Protein AF-A0A3A8EWW9-F1 (afdb_monomer)

Solvent-accessible surface area (backbone atoms only — not comparable to full-atom values): 6551 Å² total; per-residue (Å²): 136,92,58,74,50,99,48,79,52,74,48,77,48,51,26,32,25,76,87,81,62,50,75,48,75,44,77,44,77,51,68,70,40,51,66,85,45,72,68,54,49,53,52,50,51,49,52,49,60,73,66,47,59,91,66,46,42,74,49,52,68,60,56,44,50,52,53,51,49,43,70,76,71,49,92,82,72,88,74,83,70,70,87,48,87,78,54,44,93,66,79,80,77,76,75,77,79,80,81,75,130

Foldseek 3Di:
DWQQDQDKDKDWFWKAQPPPRDIDIQIDIADGRGDDDPVSVVVRVVVSQVPDDPRIGTDQQQRVVQVVCCVPPNPDDDDPDPPDPPSPSDDPDDDPPPPDD

pLDDT: mean 73.25, std 16.02, range [41.09, 92.12]

Nearest PDB structures (foldseek):
  5xxb-assembly1_R  TM=2.648E-01  e=1.079E+00  Toxoplasma gondii
  5wvp-assembly1_A  TM=3.912E-01  e=4.495E+00  Paenibacillus barengoltzii

Radius of gyration: 16.66 Å; Cα contacts (8 Å, |Δi|>4): 106; chains: 1; bounding box: 38×34×45 Å

Structure (mmCIF, N/CA/C/O backbone):
data_AF-A0A3A8EWW9-F1
#
_entry.id   AF-A0A3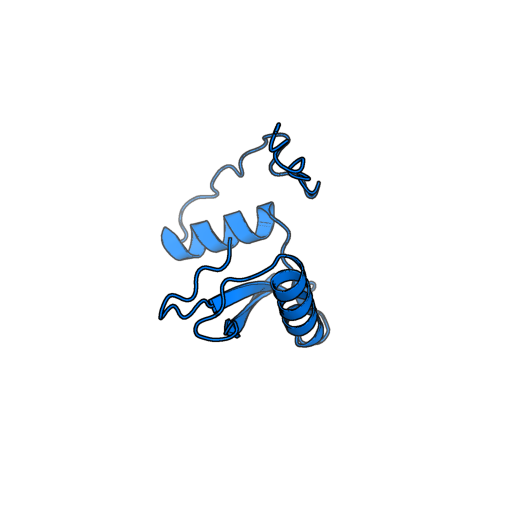A8EWW9-F1
#
loop_
_atom_site.group_PDB
_atom_site.id
_atom_site.type_symbol
_atom_site.label_atom_id
_atom_site.label_alt_id
_atom_site.label_comp_id
_atom_site.label_asym_id
_atom_site.label_entity_id
_atom_site.label_seq_id
_atom_site.pdbx_PDB_ins_code
_atom_site.Cartn_x
_atom_site.Cartn_y
_atom_site.Cartn_z
_atom_site.occupancy
_atom_site.B_iso_or_equiv
_atom_site.auth_seq_id
_atom_site.auth_comp_id
_atom_site.auth_asym_id
_atom_site.auth_atom_id
_atom_site.pdbx_PDB_model_num
ATOM 1 N N . MET A 1 1 ? 15.122 12.024 -17.246 1.00 49.69 1 MET A N 1
ATOM 2 C CA . MET A 1 1 ? 16.325 11.310 -16.755 1.00 49.69 1 MET A CA 1
ATOM 3 C C . MET A 1 1 ? 16.077 9.799 -16.849 1.00 49.69 1 MET A C 1
ATOM 5 O O . MET A 1 1 ? 15.077 9.350 -16.310 1.00 49.69 1 MET A O 1
ATOM 9 N N . LYS A 1 2 ? 16.892 9.021 -17.587 1.00 52.31 2 LYS A N 1
ATOM 10 C CA . LYS A 1 2 ? 16.802 7.541 -17.635 1.00 52.31 2 LYS A CA 1
ATOM 11 C C . LYS A 1 2 ? 17.859 6.966 -16.694 1.00 52.31 2 LYS A C 1
ATOM 13 O O . LYS A 1 2 ? 19.023 6.885 -17.069 1.00 52.31 2 LYS A O 1
ATOM 18 N N . MET A 1 3 ? 17.464 6.634 -15.469 1.00 55.41 3 MET A N 1
ATOM 19 C CA . MET A 1 3 ? 18.342 5.983 -14.499 1.00 55.41 3 MET A CA 1
ATOM 20 C C . MET A 1 3 ? 17.980 4.497 -14.445 1.00 55.41 3 MET A C 1
ATOM 22 O O . MET A 1 3 ? 16.955 4.131 -13.881 1.00 55.41 3 MET A O 1
ATOM 26 N N . ASN A 1 4 ? 18.806 3.654 -15.064 1.00 58.88 4 ASN A N 1
ATOM 27 C CA . ASN A 1 4 ? 18.692 2.198 -14.975 1.00 58.88 4 ASN A CA 1
ATOM 28 C C . ASN A 1 4 ? 19.683 1.723 -13.907 1.00 58.88 4 ASN A C 1
ATOM 30 O O . ASN A 1 4 ? 20.814 1.354 -14.216 1.00 58.88 4 ASN A O 1
ATOM 34 N N . ALA A 1 5 ? 19.287 1.833 -12.641 1.00 61.00 5 ALA A N 1
ATOM 35 C CA . ALA A 1 5 ? 20.036 1.293 -11.510 1.00 61.00 5 ALA A CA 1
ATOM 36 C C . ALA A 1 5 ? 19.450 -0.079 -11.127 1.00 61.00 5 ALA A C 1
ATOM 38 O O . ALA A 1 5 ? 18.258 -0.290 -11.356 1.00 61.00 5 ALA A O 1
ATOM 39 N N . PRO A 1 6 ? 20.233 -1.011 -10.553 1.00 68.44 6 PRO A N 1
ATOM 40 C CA . PRO A 1 6 ? 19.730 -2.295 -10.065 1.00 68.44 6 PRO A CA 1
ATOM 41 C C . PRO A 1 6 ? 18.922 -2.081 -8.778 1.00 68.44 6 PRO A C 1
ATOM 43 O O . PRO A 1 6 ? 19.369 -2.394 -7.679 1.00 68.44 6 PRO A O 1
ATOM 46 N N . ILE A 1 7 ? 17.752 -1.466 -8.927 1.00 69.75 7 ILE A N 1
ATOM 47 C CA . ILE A 1 7 ? 16.822 -1.152 -7.850 1.00 69.75 7 ILE A CA 1
ATOM 48 C C . ILE A 1 7 ? 15.537 -1.950 -8.052 1.00 69.75 7 ILE A C 1
ATOM 50 O O . ILE A 1 7 ? 15.040 -2.097 -9.173 1.00 69.75 7 ILE A O 1
ATOM 54 N N . GLU A 1 8 ? 15.016 -2.452 -6.942 1.00 77.62 8 GLU A N 1
ATOM 55 C CA . GLU A 1 8 ? 13.673 -2.996 -6.819 1.00 77.62 8 GLU A CA 1
ATOM 56 C C . GLU A 1 8 ? 12.887 -2.049 -5.912 1.00 77.62 8 GLU A C 1
ATOM 58 O O . GLU A 1 8 ? 13.400 -1.581 -4.894 1.00 77.62 8 GLU A O 1
ATOM 63 N N . ILE A 1 9 ? 11.671 -1.702 -6.324 1.00 80.81 9 ILE A N 1
ATOM 64 C CA . ILE A 1 9 ? 10.799 -0.792 -5.583 1.00 80.81 9 ILE A CA 1
ATOM 65 C C . ILE A 1 9 ? 9.484 -1.523 -5.345 1.00 80.81 9 ILE A C 1
ATOM 67 O O . ILE A 1 9 ? 8.933 -2.132 -6.260 1.00 80.81 9 ILE A O 1
ATOM 71 N N . GLU A 1 10 ? 8.964 -1.427 -4.128 1.00 86.56 10 GLU A N 1
ATOM 72 C CA . GLU A 1 10 ? 7.639 -1.923 -3.768 1.00 86.56 10 GLU A CA 1
ATOM 73 C C . GLU A 1 10 ? 6.691 -0.749 -3.516 1.00 86.56 10 GLU A C 1
ATOM 75 O O . GLU A 1 10 ? 7.051 0.231 -2.862 1.00 86.56 10 GLU A O 1
ATOM 80 N N . MET A 1 11 ? 5.453 -0.870 -3.989 1.00 85.12 11 MET A N 1
ATOM 81 C CA . MET A 1 11 ? 4.347 0.006 -3.620 1.00 85.12 11 MET A CA 1
ATOM 82 C C . MET A 1 11 ? 3.435 -0.727 -2.640 1.00 85.12 11 MET A C 1
ATOM 84 O O . MET A 1 11 ? 2.915 -1.796 -2.954 1.00 85.12 11 MET A O 1
ATOM 88 N N . LYS A 1 12 ? 3.220 -0.136 -1.462 1.00 89.06 12 LYS A N 1
ATOM 89 C CA . LYS A 1 12 ? 2.286 -0.640 -0.448 1.00 89.06 12 LYS A CA 1
ATOM 90 C C . LYS A 1 12 ? 1.062 0.262 -0.404 1.00 89.06 12 LYS A C 1
ATOM 92 O O . LYS A 1 12 ? 1.174 1.425 -0.025 1.00 89.06 12 LYS A O 1
ATOM 97 N N . VAL A 1 13 ? -0.086 -0.275 -0.798 1.00 88.69 13 VAL A N 1
ATOM 98 C CA . VAL A 1 13 ? -1.379 0.413 -0.762 1.00 88.69 13 VAL A CA 1
ATOM 99 C C . VAL A 1 13 ? -2.127 -0.039 0.481 1.00 88.69 13 VAL A C 1
ATOM 101 O O . VAL A 1 13 ? -2.381 -1.228 0.662 1.00 88.69 13 VAL A O 1
ATOM 104 N N . TYR A 1 14 ? -2.441 0.915 1.350 1.00 89.38 14 TYR A N 1
ATOM 105 C CA . TYR A 1 14 ? -3.163 0.677 2.593 1.00 89.38 14 TYR A CA 1
ATOM 106 C C . TYR A 1 14 ? -4.657 0.885 2.359 1.00 89.38 14 TYR A C 1
ATOM 108 O O . TYR A 1 14 ? -5.065 1.869 1.739 1.00 89.38 14 TYR A O 1
ATOM 116 N N . ALA A 1 15 ? -5.460 -0.048 2.850 1.00 90.88 15 ALA A N 1
ATOM 117 C CA . ALA A 1 15 ? -6.903 -0.057 2.692 1.00 90.88 15 ALA A CA 1
ATOM 118 C C . ALA A 1 15 ? -7.596 -0.355 4.021 1.00 90.88 15 ALA A C 1
ATOM 120 O O . ALA A 1 15 ? -7.025 -1.001 4.902 1.00 90.88 15 ALA A O 1
ATOM 121 N N . VAL A 1 16 ? -8.829 0.117 4.148 1.00 91.25 16 VAL A N 1
ATOM 122 C CA . VAL A 1 16 ? -9.695 -0.084 5.308 1.00 91.25 16 VAL A CA 1
ATOM 123 C C . VAL A 1 16 ? -11.045 -0.616 4.838 1.00 91.25 16 VAL A C 1
ATOM 125 O O . VAL A 1 16 ? -11.576 -0.160 3.824 1.00 91.25 16 VAL A O 1
ATO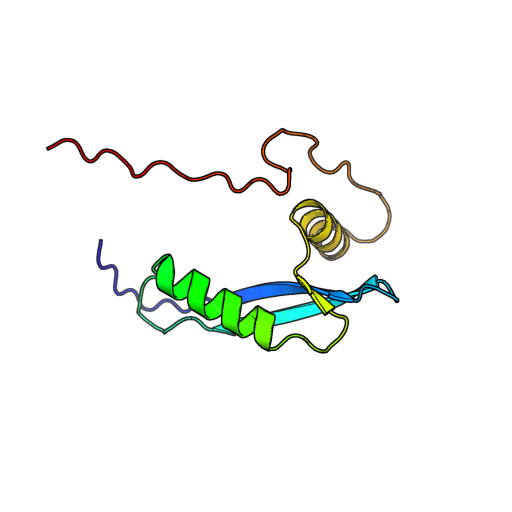M 128 N N . GLU A 1 17 ? -11.572 -1.607 5.547 1.00 91.94 17 GLU A N 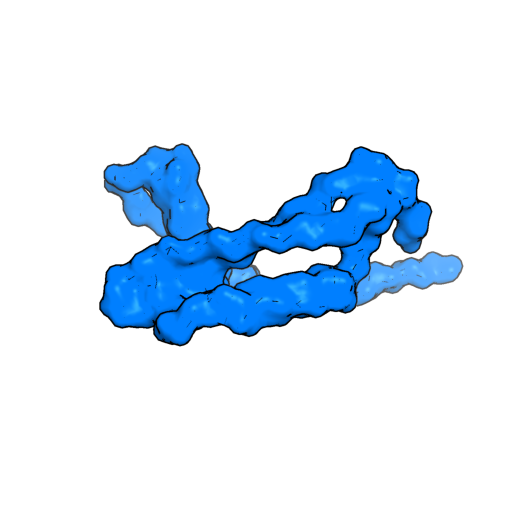1
ATOM 129 C CA . GLU A 1 17 ? -12.937 -2.088 5.357 1.00 91.94 17 GLU A CA 1
ATOM 130 C C . GLU A 1 17 ? -13.923 -1.130 6.031 1.00 91.94 17 GLU A C 1
ATOM 132 O O . GLU A 1 17 ? -13.732 -0.748 7.189 1.00 91.94 17 GLU A O 1
ATOM 137 N N . GLU A 1 18 ? -14.968 -0.728 5.311 1.00 84.12 18 GLU A N 1
ATOM 138 C CA . GLU A 1 18 ? -15.882 0.323 5.771 1.00 84.12 18 GLU A CA 1
ATOM 139 C C . GLU A 1 18 ? -16.719 -0.071 6.998 1.00 84.12 18 GLU A C 1
ATOM 141 O O . GLU A 1 18 ? -17.066 0.799 7.797 1.00 84.12 18 GLU A O 1
ATOM 146 N N . GLU A 1 19 ? -17.031 -1.358 7.177 1.00 81.88 19 GLU A N 1
ATOM 147 C CA . GLU A 1 19 ? -17.960 -1.814 8.219 1.00 81.88 19 GLU A CA 1
ATOM 148 C C . GLU A 1 19 ? -17.266 -2.150 9.549 1.00 81.88 19 GLU A C 1
ATOM 150 O O . GLU A 1 19 ? -17.716 -1.724 10.614 1.00 81.88 19 GLU A O 1
ATOM 155 N N . SER A 1 20 ? -16.163 -2.898 9.514 1.00 84.19 20 SER A N 1
ATOM 156 C CA . SER A 1 20 ? -15.427 -3.344 10.704 1.00 84.19 20 SER A CA 1
ATOM 157 C C . SER A 1 20 ? -14.224 -2.467 11.047 1.00 84.19 20 SER A C 1
ATOM 159 O O . SER A 1 20 ? -13.680 -2.576 12.149 1.00 84.19 20 SER A O 1
ATOM 161 N N . GLY A 1 21 ? -13.774 -1.618 10.117 1.00 80.94 21 GLY A N 1
ATOM 162 C CA . GLY A 1 21 ? -12.523 -0.874 10.252 1.00 80.94 21 GLY A CA 1
ATOM 163 C C . GLY A 1 21 ? -11.272 -1.752 10.130 1.00 80.94 21 GLY A C 1
ATOM 164 O O . GLY A 1 21 ? -10.177 -1.316 10.499 1.00 80.94 21 GLY A O 1
ATOM 165 N N . GLN A 1 22 ? -11.406 -2.991 9.640 1.00 85.31 22 GLN A N 1
ATOM 166 C CA . GLN A 1 22 ? -10.276 -3.886 9.419 1.00 85.31 22 GLN A CA 1
ATOM 167 C C . GLN A 1 22 ? -9.319 -3.305 8.372 1.00 85.31 22 GLN A C 1
ATOM 169 O O . GLN A 1 22 ? -9.725 -2.861 7.302 1.00 85.31 22 GLN A O 1
ATOM 174 N N . GLN A 1 23 ? -8.020 -3.332 8.673 1.00 87.50 23 GLN A N 1
ATOM 175 C CA . GLN A 1 23 ? -6.984 -2.813 7.783 1.00 87.50 23 GLN A CA 1
ATOM 176 C C . GLN A 1 23 ? -6.415 -3.919 6.887 1.00 87.50 23 GLN A C 1
ATOM 178 O O . GLN A 1 23 ? -6.197 -5.047 7.333 1.00 87.50 23 GLN A O 1
ATOM 183 N N . ALA A 1 24 ? -6.109 -3.572 5.639 1.00 85.81 24 ALA A N 1
ATOM 184 C CA . ALA A 1 24 ? -5.426 -4.422 4.673 1.00 85.81 24 ALA A CA 1
ATOM 185 C C . ALA A 1 24 ? -4.271 -3.664 4.005 1.00 85.81 24 ALA A C 1
ATOM 187 O O . ALA A 1 24 ? -4.303 -2.441 3.865 1.00 85.81 24 ALA A O 1
ATOM 188 N N . VAL A 1 25 ? -3.237 -4.395 3.582 1.00 88.00 25 VAL A N 1
ATOM 1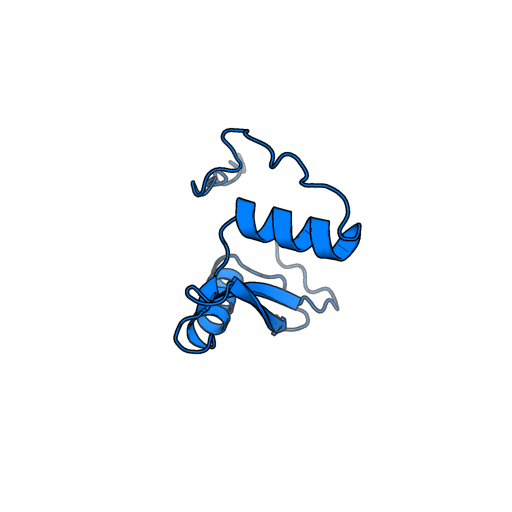89 C CA . VAL A 1 25 ? -2.097 -3.830 2.848 1.00 88.00 25 VAL A CA 1
ATOM 190 C C . VAL A 1 25 ? -1.846 -4.659 1.598 1.00 88.00 25 VAL A C 1
ATOM 192 O O . VAL A 1 25 ? -1.524 -5.843 1.687 1.00 88.00 25 VAL A O 1
ATOM 195 N N . VAL A 1 26 ? -1.950 -4.025 0.434 1.00 86.12 26 VAL A N 1
ATOM 196 C CA . VAL A 1 26 ? -1.628 -4.625 -0.862 1.00 86.12 26 VAL A CA 1
ATOM 197 C C . VAL A 1 26 ? -0.213 -4.206 -1.246 1.00 86.12 26 VAL A C 1
ATOM 199 O O . VAL A 1 26 ? 0.060 -3.020 -1.409 1.00 86.12 26 VAL A O 1
ATOM 202 N N . THR A 1 27 ? 0.700 -5.170 -1.377 1.00 89.06 27 THR A N 1
ATOM 203 C CA . THR A 1 27 ? 2.087 -4.913 -1.804 1.00 89.06 27 THR A CA 1
ATOM 204 C C . THR A 1 27 ? 2.253 -5.311 -3.263 1.00 89.06 27 THR A C 1
ATOM 206 O O . THR A 1 27 ? 2.031 -6.469 -3.599 1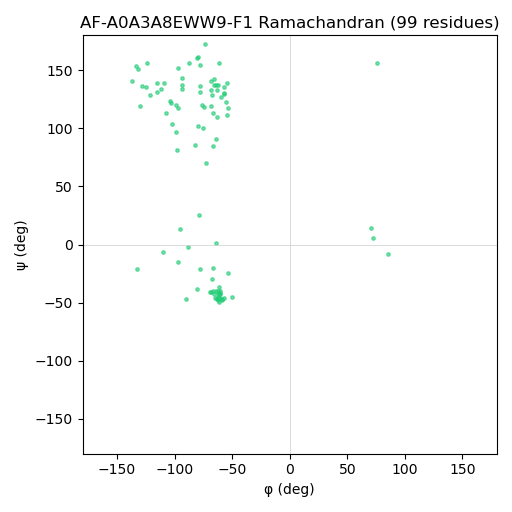.00 89.06 27 THR A O 1
ATOM 209 N N . MET A 1 28 ? 2.659 -4.372 -4.115 1.00 85.06 28 MET A N 1
ATOM 210 C CA . MET A 1 28 ? 2.933 -4.597 -5.535 1.00 85.06 28 MET A CA 1
ATOM 211 C C . MET A 1 28 ? 4.382 -4.227 -5.859 1.00 85.06 28 MET A C 1
ATOM 213 O O . MET A 1 28 ? 4.817 -3.110 -5.574 1.00 85.06 28 MET A O 1
ATOM 217 N N . SER A 1 29 ? 5.117 -5.132 -6.500 1.00 82.25 29 SER A N 1
ATOM 218 C CA . SER A 1 29 ? 6.470 -4.852 -6.990 1.00 82.25 29 SER A CA 1
ATOM 219 C C . SER A 1 29 ? 6.426 -4.043 -8.287 1.00 82.25 29 SER A C 1
ATOM 221 O O . SER A 1 29 ? 5.639 -4.326 -9.195 1.00 82.25 29 SER A O 1
ATOM 223 N N . LEU A 1 30 ? 7.286 -3.033 -8.387 1.00 79.88 30 LEU A N 1
ATOM 224 C CA . LEU A 1 30 ? 7.504 -2.278 -9.615 1.00 79.88 30 LEU A CA 1
ATOM 225 C C . LEU A 1 30 ? 8.447 -3.026 -10.572 1.00 79.88 30 LEU A C 1
ATOM 227 O O . LEU A 1 30 ? 9.206 -3.895 -10.139 1.00 79.88 30 LEU A O 1
ATOM 231 N N . PRO A 1 31 ? 8.446 -2.679 -11.874 1.00 74.62 31 PRO A N 1
ATOM 232 C CA . PRO A 1 31 ? 9.383 -3.249 -12.836 1.00 74.62 31 PRO A CA 1
ATOM 233 C C . PRO A 1 31 ? 10.848 -3.060 -12.408 1.00 74.62 31 PRO A C 1
ATOM 235 O O . PRO A 1 31 ? 11.317 -1.938 -12.220 1.00 74.62 31 PRO A O 1
ATOM 238 N N . VAL A 1 32 ? 11.576 -4.172 -12.284 1.00 75.75 32 VAL A N 1
ATOM 239 C CA . VAL A 1 32 ? 12.978 -4.196 -11.840 1.00 75.75 32 VAL A CA 1
ATOM 240 C C . VAL A 1 32 ? 13.879 -3.465 -12.834 1.00 75.75 32 VAL A C 1
ATOM 242 O O . VAL A 1 32 ? 13.759 -3.633 -14.049 1.00 75.75 32 VAL A O 1
ATOM 245 N N . GLY A 1 33 ? 14.814 -2.666 -12.316 1.00 71.38 33 GLY A N 1
ATOM 246 C CA . GLY A 1 33 ? 15.810 -1.973 -13.137 1.00 71.38 33 GLY A CA 1
ATOM 247 C C . GLY A 1 33 ? 15.258 -0.802 -13.955 1.00 71.38 33 GLY A C 1
ATOM 248 O O . GLY A 1 33 ? 15.997 -0.213 -14.747 1.00 71.38 33 GLY A O 1
ATOM 249 N N . GLN A 1 34 ? 13.980 -0.455 -13.769 1.00 70.06 34 GLN A N 1
ATOM 250 C CA . GLN A 1 34 ? 13.345 0.705 -14.380 1.00 70.06 34 GLN A CA 1
ATOM 251 C C . GLN A 1 34 ? 12.941 1.703 -13.303 1.00 70.06 34 GLN A C 1
ATOM 253 O O . GLN A 1 34 ? 12.300 1.361 -12.311 1.00 70.06 34 GLN A O 1
ATOM 258 N N . TYR A 1 35 ? 13.294 2.968 -13.518 1.00 75.25 35 TYR A N 1
ATOM 259 C CA . TYR A 1 35 ? 12.814 4.032 -12.653 1.00 75.25 35 TYR A CA 1
ATOM 260 C C . TYR A 1 35 ? 11.297 4.230 -12.846 1.00 75.25 35 TYR A C 1
ATOM 262 O O . TYR A 1 35 ? 10.848 4.320 -13.994 1.00 75.25 35 TYR A O 1
ATOM 270 N N . PRO A 1 36 ? 10.501 4.328 -11.766 1.00 78.06 36 PRO A N 1
ATOM 271 C CA . PRO A 1 36 ? 9.068 4.555 -11.862 1.00 78.06 36 PRO A CA 1
ATOM 272 C C . PRO A 1 36 ? 8.750 5.856 -12.587 1.00 78.06 36 PRO A C 1
ATOM 274 O O . PRO A 1 36 ? 9.187 6.935 -12.192 1.00 78.06 36 PRO A O 1
ATOM 277 N N . THR A 1 37 ? 7.916 5.771 -13.617 1.00 84.12 37 THR A N 1
ATOM 278 C CA . THR A 1 37 ? 7.224 6.947 -14.150 1.00 84.12 37 THR A CA 1
ATOM 279 C C . THR A 1 37 ? 5.918 7.161 -13.395 1.00 84.12 37 THR A C 1
ATOM 281 O O . THR A 1 37 ? 5.326 6.205 -12.893 1.00 84.12 37 THR A O 1
ATOM 284 N N . ARG A 1 38 ? 5.410 8.400 -13.387 1.00 83.19 38 ARG A N 1
ATOM 285 C CA . ARG A 1 38 ? 4.079 8.717 -12.843 1.00 83.19 38 ARG A CA 1
ATOM 286 C C . ARG A 1 38 ? 2.994 7.790 -13.403 1.00 83.19 38 ARG A C 1
ATOM 288 O O . ARG A 1 38 ? 2.240 7.209 -12.638 1.00 83.19 38 ARG A O 1
ATOM 295 N N . SER A 1 39 ? 2.998 7.561 -14.715 1.00 85.06 39 SER A N 1
ATOM 296 C CA . SER A 1 39 ? 2.063 6.642 -15.374 1.00 85.06 39 SER A CA 1
ATOM 297 C C . SER A 1 39 ? 2.188 5.189 -14.900 1.00 85.06 39 SER A C 1
ATOM 299 O O . SER A 1 39 ? 1.184 4.495 -14.765 1.00 85.06 39 SER A O 1
ATOM 301 N N . THR A 1 40 ? 3.407 4.718 -14.621 1.00 83.19 40 THR A N 1
ATOM 302 C CA . THR A 1 40 ? 3.636 3.366 -14.087 1.00 83.19 40 THR A CA 1
ATOM 303 C C . THR A 1 40 ? 3.110 3.258 -12.657 1.00 83.19 40 THR A C 1
ATOM 305 O O . THR A 1 40 ? 2.478 2.262 -12.317 1.00 83.19 40 THR A O 1
ATOM 308 N N . LEU A 1 41 ? 3.315 4.296 -11.839 1.00 85.56 41 LEU A N 1
ATOM 309 C CA . LEU A 1 41 ? 2.782 4.366 -10.477 1.00 85.56 41 LEU A CA 1
ATOM 310 C C . LEU A 1 41 ? 1.250 4.380 -10.473 1.00 85.56 41 LEU A C 1
ATOM 312 O O . LEU A 1 41 ? 0.652 3.592 -9.753 1.00 85.56 41 LEU A O 1
ATOM 316 N N . GLU A 1 42 ? 0.619 5.208 -11.307 1.00 88.12 42 GLU A N 1
ATOM 317 C CA . GLU A 1 42 ? -0.845 5.283 -11.439 1.00 88.12 42 GLU A CA 1
ATOM 318 C C . GLU A 1 42 ? -1.444 3.946 -11.901 1.00 88.12 42 GLU A C 1
ATOM 320 O O . GLU A 1 42 ? -2.450 3.490 -11.356 1.00 88.12 42 GLU A O 1
ATOM 325 N N . LEU A 1 43 ? -0.799 3.269 -12.859 1.00 87.50 43 LEU A N 1
ATOM 326 C CA . LEU A 1 43 ? -1.224 1.949 -13.325 1.00 87.50 43 LEU A CA 1
ATOM 327 C C . LEU A 1 43 ? -1.140 0.892 -12.216 1.00 87.50 43 LEU A C 1
ATOM 329 O O . LEU A 1 43 ? -2.058 0.088 -12.061 1.00 87.50 43 LEU A O 1
ATOM 333 N N . ILE A 1 44 ? -0.033 0.860 -11.472 1.00 87.00 44 ILE A N 1
ATOM 334 C CA . ILE A 1 44 ? 0.172 -0.108 -10.387 1.00 87.00 44 ILE A CA 1
ATOM 335 C C . ILE A 1 44 ? -0.774 0.181 -9.224 1.00 87.00 44 ILE A C 1
ATOM 337 O O . ILE A 1 44 ? -1.368 -0.750 -8.687 1.00 87.00 44 ILE A O 1
ATOM 341 N N . PHE A 1 45 ? -0.975 1.454 -8.888 1.00 89.19 45 PHE A N 1
ATOM 342 C CA . PHE A 1 45 ? -1.937 1.874 -7.878 1.00 89.19 45 PHE A CA 1
ATOM 343 C C . PHE A 1 45 ? -3.352 1.419 -8.238 1.00 89.19 45 PHE A C 1
ATOM 345 O O . PHE A 1 45 ? -4.016 0.793 -7.418 1.00 89.19 45 PHE A O 1
ATOM 352 N N . LYS A 1 46 ? -3.784 1.642 -9.485 1.00 90.31 46 LYS A N 1
ATOM 353 C CA . LYS A 1 46 ? -5.097 1.185 -9.949 1.00 90.31 46 LYS A CA 1
ATOM 354 C C . LYS A 1 46 ? -5.236 -0.337 -9.865 1.00 90.31 46 LYS A C 1
ATOM 356 O O . LYS A 1 46 ? -6.241 -0.821 -9.372 1.00 90.31 46 LYS A O 1
ATOM 361 N N . LYS A 1 47 ? -4.206 -1.096 -10.258 1.00 89.31 47 LYS A N 1
ATOM 362 C CA . LYS A 1 47 ? -4.204 -2.562 -10.099 1.00 89.31 47 LYS A CA 1
ATOM 363 C C . LYS A 1 47 ? -4.315 -2.996 -8.639 1.00 89.31 47 LYS A C 1
ATOM 365 O O . LYS A 1 47 ? -4.995 -3.973 -8.358 1.00 89.31 47 LYS A O 1
ATOM 370 N N . ALA A 1 48 ? -3.639 -2.299 -7.729 1.00 88.25 48 ALA A N 1
ATOM 371 C CA . ALA A 1 48 ? -3.733 -2.581 -6.303 1.00 88.25 48 ALA A CA 1
ATOM 372 C C . ALA A 1 48 ? -5.134 -2.267 -5.760 1.00 88.25 48 ALA A C 1
ATOM 374 O O . ALA A 1 48 ? -5.651 -3.044 -4.967 1.00 88.25 48 ALA A O 1
ATOM 375 N N . GLN A 1 49 ? -5.749 -1.172 -6.217 1.00 88.88 49 GLN A N 1
ATOM 376 C CA . GLN A 1 49 ? -7.119 -0.796 -5.874 1.00 88.88 49 GLN A CA 1
ATOM 377 C C . GLN A 1 49 ? -8.141 -1.811 -6.406 1.00 88.88 49 GLN A C 1
ATOM 379 O O . GLN A 1 49 ? -9.002 -2.244 -5.652 1.00 88.88 49 GLN A O 1
ATOM 384 N N . ASP A 1 50 ? -8.012 -2.234 -7.665 1.00 90.19 50 ASP A N 1
ATOM 385 C CA . ASP A 1 50 ? -8.891 -3.228 -8.298 1.00 90.19 50 ASP A CA 1
ATOM 386 C C . ASP A 1 50 ? -8.738 -4.634 -7.676 1.00 90.19 50 ASP A C 1
ATOM 388 O O . ASP A 1 50 ? -9.613 -5.481 -7.828 1.00 90.19 50 ASP A O 1
ATOM 392 N N . ALA A 1 51 ? -7.619 -4.902 -6.994 1.00 89.06 51 ALA A N 1
ATOM 393 C CA . ALA A 1 51 ? -7.356 -6.160 -6.294 1.00 89.06 51 ALA A CA 1
ATOM 394 C C . ALA A 1 51 ? -7.863 -6.172 -4.841 1.00 89.06 51 ALA A C 1
ATOM 396 O O . ALA A 1 51 ? -7.699 -7.184 -4.152 1.00 89.06 51 ALA A O 1
ATOM 397 N N . LEU A 1 52 ? -8.432 -5.065 -4.351 1.00 88.56 52 LEU A N 1
ATOM 398 C CA . LEU A 1 52 ? -9.017 -5.018 -3.016 1.00 88.56 52 LEU A CA 1
ATOM 399 C C . LEU A 1 52 ? -10.285 -5.886 -2.958 1.00 88.56 52 LEU A C 1
ATOM 401 O O . LEU A 1 52 ? -11.064 -5.884 -3.911 1.00 88.56 52 LEU A O 1
ATOM 405 N N . PRO A 1 53 ? -10.513 -6.623 -1.855 1.00 86.94 53 PRO A N 1
ATOM 406 C CA . PRO A 1 53 ? -11.774 -7.325 -1.653 1.00 86.94 53 PRO A CA 1
ATOM 407 C C . PRO A 1 53 ? -12.956 -6.350 -1.587 1.00 86.94 53 PRO A C 1
ATOM 409 O O . PRO A 1 53 ? -12.794 -5.190 -1.202 1.00 86.94 53 PRO A O 1
ATOM 412 N N . ASP A 1 54 ? -14.155 -6.842 -1.898 1.00 88.19 54 ASP A N 1
ATOM 413 C CA . ASP A 1 54 ? -15.382 -6.057 -1.756 1.00 88.19 54 ASP A CA 1
ATOM 414 C C . ASP A 1 54 ? -15.522 -5.515 -0.321 1.00 88.19 54 ASP A C 1
ATOM 416 O O . ASP A 1 54 ? -15.221 -6.207 0.652 1.00 88.19 54 ASP A O 1
ATOM 420 N N . GLY A 1 55 ? -15.959 -4.259 -0.195 1.00 87.44 55 GLY A N 1
ATOM 421 C CA . GLY A 1 55 ? -16.089 -3.565 1.094 1.00 87.44 55 GLY A CA 1
ATOM 422 C C . GLY A 1 55 ? -14.808 -2.890 1.598 1.00 87.44 55 GLY A C 1
ATOM 423 O O . GLY A 1 55 ? -14.869 -2.111 2.550 1.00 87.44 55 GLY A O 1
ATOM 424 N N . PHE A 1 56 ? -13.660 -3.118 0.949 1.00 90.56 56 PHE A N 1
ATOM 425 C CA . PHE A 1 56 ? -12.424 -2.390 1.231 1.00 90.56 56 PHE A CA 1
ATOM 426 C C . PHE A 1 56 ? -12.270 -1.182 0.315 1.00 90.56 56 PHE A C 1
ATOM 428 O O . PHE A 1 56 ? -12.439 -1.262 -0.902 1.00 90.56 56 PHE A O 1
ATOM 435 N N . ARG A 1 57 ? -11.835 -0.067 0.898 1.00 92.12 57 ARG A N 1
ATOM 436 C CA . ARG A 1 57 ? -11.403 1.115 0.153 1.00 92.12 57 ARG A CA 1
ATOM 437 C C . ARG A 1 57 ? -9.992 1.520 0.535 1.00 92.12 57 ARG A C 1
ATOM 439 O O . ARG A 1 57 ? -9.523 1.240 1.636 1.00 92.12 57 ARG A O 1
ATOM 446 N N . VAL A 1 58 ? -9.317 2.222 -0.368 1.00 91.75 58 VAL A N 1
ATOM 447 C CA . VAL A 1 58 ? -8.009 2.818 -0.075 1.00 91.75 58 VAL A CA 1
ATOM 448 C C . VAL A 1 58 ? -8.167 3.845 1.052 1.00 91.75 58 VAL A C 1
ATOM 450 O O . VAL A 1 58 ? -9.138 4.608 1.076 1.00 91.75 58 VAL A O 1
ATOM 453 N N . MET A 1 59 ? -7.225 3.835 1.995 1.00 89.31 59 MET A N 1
ATOM 454 C CA . MET A 1 59 ? -7.174 4.816 3.076 1.00 89.31 59 MET A CA 1
ATOM 455 C C . MET A 1 59 ? -6.896 6.213 2.521 1.00 89.31 59 MET A C 1
ATOM 457 O O . MET A 1 59 ? -6.082 6.380 1.608 1.00 89.31 59 MET A O 1
ATOM 461 N N . ASP A 1 60 ? -7.525 7.224 3.108 1.00 86.12 60 ASP A N 1
ATOM 462 C CA . ASP A 1 60 ? -7.114 8.604 2.877 1.00 86.12 60 AS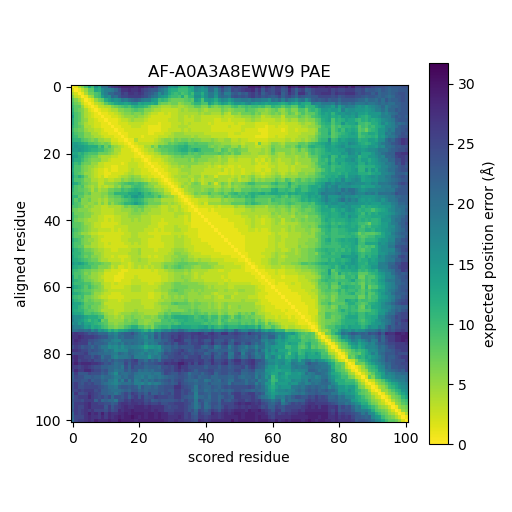P A CA 1
ATOM 463 C C . ASP A 1 60 ? -5.795 8.929 3.615 1.00 86.12 60 ASP A C 1
ATOM 465 O O . ASP A 1 60 ? -5.242 8.113 4.362 1.00 86.12 60 ASP A O 1
ATOM 469 N N . LYS A 1 61 ? -5.226 10.120 3.373 1.00 82.56 61 LYS A N 1
ATOM 470 C CA . LYS A 1 61 ? -3.938 10.495 3.987 1.00 82.56 61 LYS A CA 1
ATOM 471 C C . LYS A 1 61 ? -4.011 10.511 5.528 1.00 82.56 61 LYS A C 1
ATOM 473 O O . LYS A 1 61 ? -3.092 9.962 6.143 1.00 82.56 61 LYS A O 1
ATOM 478 N N . PRO A 1 62 ? -5.041 11.108 6.171 1.00 79.44 62 PRO A N 1
ATOM 479 C CA . PRO A 1 62 ? -5.201 11.038 7.626 1.00 79.44 62 PRO A CA 1
ATOM 480 C C . PRO A 1 62 ? -5.287 9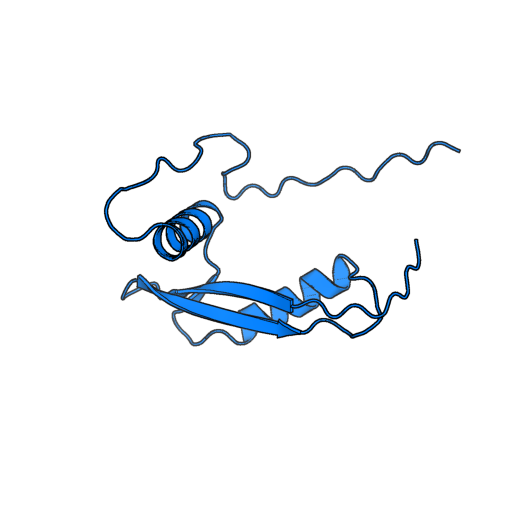.611 8.180 1.00 79.44 62 PRO A C 1
ATOM 482 O O . PRO A 1 62 ? -4.618 9.298 9.167 1.00 79.44 62 PRO A O 1
ATOM 485 N N . GLU A 1 63 ? -6.079 8.740 7.556 1.00 83.38 63 GLU A N 1
ATOM 486 C CA . GLU A 1 63 ? -6.257 7.343 7.961 1.00 83.38 63 GLU A CA 1
ATOM 487 C C . GLU A 1 63 ? -4.957 6.564 7.865 1.00 83.38 63 GLU A C 1
ATOM 489 O O . GLU A 1 63 ? -4.562 5.901 8.827 1.00 83.38 63 GLU A O 1
ATOM 494 N N . PHE A 1 64 ? -4.254 6.704 6.739 1.00 85.06 64 PHE A N 1
ATOM 495 C CA . PHE A 1 64 ? -2.948 6.093 6.554 1.00 85.06 64 PHE A CA 1
ATOM 496 C C . PHE A 1 64 ? -1.959 6.563 7.622 1.00 85.06 64 PHE A C 1
ATOM 498 O O . PHE A 1 64 ? -1.272 5.742 8.226 1.00 85.06 64 PHE A O 1
ATOM 505 N N . PHE A 1 65 ? -1.889 7.869 7.881 1.00 81.06 65 PHE A N 1
ATOM 506 C 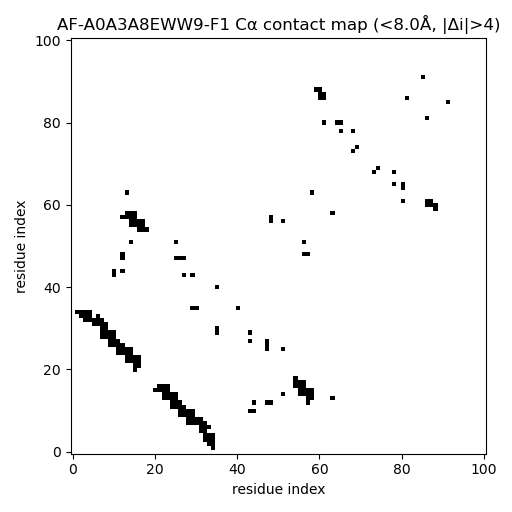CA . PHE A 1 65 ? -0.953 8.418 8.858 1.00 81.06 65 PHE A CA 1
ATOM 507 C C . PHE A 1 65 ? -1.227 7.880 10.264 1.00 81.06 65 PHE A C 1
ATOM 509 O O . PHE A 1 65 ? -0.304 7.453 10.955 1.00 81.06 65 PHE A O 1
ATOM 516 N N . ASN A 1 66 ? -2.498 7.814 10.657 1.00 79.00 66 ASN A N 1
ATOM 517 C CA . ASN A 1 66 ? -2.897 7.221 11.928 1.00 79.00 66 ASN A CA 1
ATOM 518 C C . ASN A 1 66 ? -2.541 5.732 12.008 1.00 79.00 66 ASN A C 1
ATOM 520 O O . ASN A 1 66 ? -1.971 5.300 13.010 1.00 79.00 66 ASN A O 1
ATOM 524 N N . ALA A 1 67 ? -2.831 4.954 10.961 1.00 79.75 67 ALA A N 1
ATOM 525 C CA . ALA A 1 67 ? -2.499 3.532 10.905 1.00 79.75 67 ALA A CA 1
ATOM 526 C C . ALA A 1 67 ? -0.980 3.294 10.966 1.00 79.75 67 ALA A C 1
ATOM 528 O O . ALA A 1 67 ? -0.508 2.426 11.702 1.00 79.75 67 ALA A O 1
ATOM 529 N N . TYR A 1 68 ? -0.204 4.104 10.242 1.00 80.94 68 TYR A N 1
ATOM 530 C CA . TYR A 1 68 ? 1.254 4.061 10.249 1.00 80.94 68 TYR A CA 1
ATOM 531 C C . TYR A 1 68 ? 1.822 4.360 11.641 1.00 80.94 68 TYR A C 1
ATOM 533 O O . TYR A 1 68 ? 2.630 3.586 12.151 1.00 80.94 68 TYR A O 1
ATOM 541 N N . LEU A 1 69 ? 1.367 5.436 12.288 1.00 75.69 69 LEU A N 1
ATOM 542 C CA . LEU A 1 69 ? 1.842 5.804 13.622 1.00 75.69 69 LEU A CA 1
ATOM 543 C C . LEU A 1 69 ? 1.487 4.756 14.680 1.00 75.69 69 LEU A C 1
ATOM 545 O O . LEU A 1 69 ? 2.319 4.440 15.526 1.00 75.69 69 LEU A O 1
ATOM 549 N N . GLN A 1 70 ? 0.284 4.179 14.618 1.00 74.06 70 GLN A N 1
ATOM 550 C CA . GLN A 1 70 ? -0.108 3.091 15.520 1.00 74.06 70 GLN A CA 1
ATOM 551 C C . GLN A 1 70 ? 0.780 1.857 15.347 1.00 74.06 70 GLN A C 1
ATOM 553 O O . GLN A 1 70 ? 1.153 1.227 16.338 1.00 74.06 70 GLN A O 1
ATOM 558 N N . LYS A 1 71 ? 1.131 1.522 14.100 1.00 77.19 71 LYS A N 1
ATOM 559 C CA . LYS A 1 71 ? 2.016 0.398 13.788 1.00 77.19 71 LYS A CA 1
ATOM 560 C C . LYS A 1 71 ? 3.440 0.624 14.300 1.00 77.19 71 LYS A C 1
ATOM 562 O O . LYS A 1 71 ? 4.036 -0.310 14.825 1.00 77.19 71 LYS A O 1
ATOM 567 N N . GLU A 1 72 ? 3.973 1.831 14.129 1.00 76.00 72 GLU A N 1
ATOM 568 C CA . GLU A 1 72 ? 5.375 2.140 14.432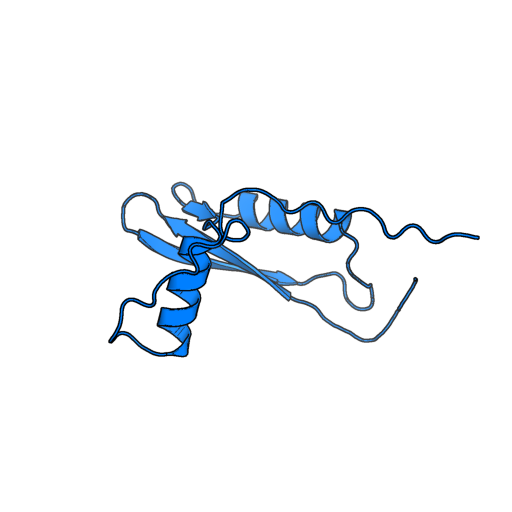 1.00 76.00 72 GLU A CA 1
ATOM 569 C C . GLU A 1 72 ? 5.620 2.393 15.928 1.00 76.00 72 GLU A C 1
ATOM 571 O O . GLU A 1 72 ? 6.635 1.962 16.472 1.00 76.00 72 GLU A O 1
ATOM 576 N N . TYR A 1 73 ? 4.687 3.061 16.615 1.00 72.25 73 TYR A N 1
ATOM 577 C CA . TYR A 1 73 ? 4.899 3.551 17.984 1.00 72.25 73 TYR A CA 1
ATOM 578 C C . TYR A 1 73 ? 4.087 2.819 19.060 1.00 72.25 73 TYR A C 1
ATOM 580 O O . TYR A 1 73 ? 4.313 3.041 20.248 1.00 72.25 73 TYR A O 1
ATOM 588 N N . GLY A 1 74 ? 3.185 1.912 18.675 1.00 62.50 74 GLY A N 1
ATOM 589 C CA . GLY A 1 74 ? 2.364 1.158 19.618 1.00 62.50 74 GLY A CA 1
ATOM 590 C C . GLY A 1 74 ? 1.215 1.975 20.223 1.00 62.50 74 GLY A C 1
ATOM 591 O O . GLY A 1 74 ? 1.194 3.205 20.245 1.00 62.50 74 GLY A O 1
ATOM 592 N N . ILE A 1 75 ? 0.190 1.257 20.674 1.00 62.16 75 ILE A N 1
ATOM 593 C CA . ILE A 1 75 ? -1.126 1.802 21.014 1.00 62.16 75 ILE A CA 1
ATOM 594 C C . ILE A 1 75 ? -1.102 2.389 22.432 1.00 62.16 75 ILE A C 1
ATOM 596 O O . ILE A 1 75 ? -1.472 1.711 23.388 1.00 62.16 75 ILE A O 1
ATOM 600 N N . THR A 1 76 ? -0.697 3.647 22.593 1.00 52.56 76 THR A N 1
ATOM 601 C CA . THR A 1 76 ? -0.985 4.388 23.839 1.00 52.56 76 THR A CA 1
ATOM 602 C C . THR A 1 76 ? -1.534 5.791 23.619 1.00 52.56 76 THR A C 1
ATOM 604 O O . THR A 1 76 ? -2.223 6.293 24.504 1.00 52.56 76 THR A O 1
ATOM 607 N N . GLU A 1 77 ? -1.328 6.417 22.455 1.00 51.66 77 GLU A N 1
ATOM 608 C CA . GLU A 1 77 ? -1.717 7.818 22.242 1.00 51.66 77 GLU A CA 1
ATOM 609 C C . GLU A 1 77 ? -2.389 8.055 20.879 1.00 51.66 77 GLU A C 1
ATOM 611 O O . GLU A 1 77 ? -2.000 7.494 19.855 1.00 51.66 77 GLU A O 1
ATOM 616 N N . ARG A 1 78 ? -3.429 8.903 20.860 1.00 51.16 78 ARG A N 1
ATOM 617 C CA . ARG A 1 78 ? -3.981 9.467 19.619 1.00 51.16 78 ARG A CA 1
ATOM 618 C C . ARG A 1 78 ? -3.069 10.615 19.201 1.00 51.16 78 ARG A C 1
ATOM 620 O O . ARG A 1 78 ? -3.147 11.695 19.780 1.00 51.16 78 ARG A O 1
ATOM 627 N N . PHE A 1 79 ? -2.200 10.380 18.225 1.00 54.84 79 PHE A N 1
ATOM 628 C CA . PHE A 1 79 ? -1.358 11.439 17.678 1.00 54.84 79 PHE A CA 1
ATOM 629 C C . PHE A 1 79 ? -2.225 12.484 16.972 1.00 54.84 79 PHE A C 1
ATOM 631 O O . PHE A 1 79 ? -3.164 12.144 16.252 1.00 54.84 79 PHE A O 1
ATOM 638 N N . ALA A 1 80 ? -1.924 13.766 17.181 1.00 56.31 80 ALA A N 1
ATOM 639 C CA . ALA A 1 80 ? -2.554 14.829 16.415 1.00 56.31 80 ALA A CA 1
ATOM 640 C C . ALA A 1 80 ? -2.164 14.656 14.937 1.00 56.31 80 ALA A C 1
ATOM 642 O O . ALA A 1 80 ? -1.005 14.854 14.573 1.00 56.31 80 ALA A O 1
ATOM 643 N N . THR A 1 81 ? -3.116 14.271 14.084 1.00 55.03 81 THR A N 1
ATOM 644 C CA . THR A 1 81 ? -2.938 14.335 12.629 1.00 55.03 81 THR A CA 1
ATOM 645 C C . THR A 1 81 ? -2.604 15.777 12.251 1.00 55.03 81 THR A C 1
ATOM 647 O O . THR A 1 81 ? -3.323 16.676 12.704 1.00 55.03 81 THR A O 1
ATOM 650 N N . PRO A 1 82 ? -1.552 16.036 11.451 1.00 54.25 82 PRO A N 1
ATOM 651 C CA . PRO A 1 82 ? -1.230 17.386 11.015 1.00 54.25 82 PRO A CA 1
ATOM 652 C C . PRO A 1 82 ? -2.456 18.021 10.355 1.00 54.25 82 PRO A C 1
ATOM 654 O O . PRO A 1 82 ? -2.883 17.603 9.288 1.00 54.25 82 PRO A O 1
ATOM 657 N N . GLY A 1 83 ? -3.046 19.032 10.992 1.00 45.84 83 GLY A N 1
ATOM 658 C CA . GLY A 1 83 ? -4.190 19.779 10.458 1.00 45.84 83 GLY A CA 1
ATOM 659 C C . GLY A 1 83 ? -3.793 20.817 9.404 1.00 45.84 83 GLY A C 1
ATOM 660 O O . GLY A 1 83 ? -4.464 21.839 9.278 1.00 45.84 83 GLY A O 1
ATOM 661 N N . SER A 1 84 ? -2.663 20.631 8.712 1.00 51.28 84 SER A N 1
ATOM 662 C CA . SER A 1 84 ? -2.211 21.567 7.683 1.00 51.28 84 SER A CA 1
ATOM 663 C C . SER A 1 84 ? -3.004 21.360 6.390 1.00 51.28 84 SER A C 1
ATOM 665 O O . SER A 1 84 ? -3.507 20.272 6.108 1.00 51.28 84 SER A O 1
ATOM 667 N N . ARG A 1 85 ? -3.092 22.414 5.571 1.00 49.44 85 ARG A N 1
ATOM 668 C CA . ARG A 1 85 ? -3.797 22.421 4.275 1.00 49.44 85 ARG A CA 1
ATOM 669 C C . ARG A 1 85 ? -3.345 21.284 3.336 1.00 49.44 85 ARG A C 1
ATOM 671 O O . ARG A 1 85 ? -4.125 20.832 2.508 1.00 49.44 85 ARG A O 1
ATOM 678 N N . GLU A 1 86 ? -2.124 20.786 3.523 1.00 52.00 86 GLU A N 1
ATOM 679 C CA . GLU A 1 86 ? -1.476 19.713 2.754 1.00 52.00 86 GLU A CA 1
ATOM 680 C C . GLU A 1 86 ? -1.949 18.290 3.128 1.00 52.00 86 GLU A C 1
ATOM 682 O O . GLU A 1 86 ? -1.824 17.357 2.326 1.00 52.00 86 GLU A O 1
ATOM 687 N N . PHE A 1 87 ? -2.524 18.122 4.326 1.00 49.84 87 PHE A N 1
ATOM 688 C CA . PHE A 1 87 ? -3.058 16.855 4.850 1.00 49.84 87 PHE A CA 1
ATOM 689 C C . PHE A 1 87 ? -4.564 16.684 4.610 1.00 49.84 87 PHE A C 1
ATOM 691 O O . PHE A 1 87 ? -5.210 15.807 5.180 1.00 49.84 87 PHE A O 1
ATOM 698 N N . THR A 1 88 ? -5.129 17.521 3.748 1.00 52.97 88 THR A N 1
ATOM 699 C CA . THR A 1 88 ? -6.461 17.317 3.183 1.00 52.97 88 THR A CA 1
ATOM 700 C C . THR A 1 88 ? -6.382 16.299 2.034 1.00 52.97 88 THR A C 1
ATOM 702 O O . THR A 1 88 ? -5.306 16.039 1.475 1.00 52.97 88 THR A O 1
ATOM 705 N N . CYS A 1 89 ? -7.516 15.704 1.651 1.00 51.25 89 CYS A N 1
ATOM 706 C CA . CYS A 1 89 ? -7.610 14.806 0.489 1.00 51.25 89 CYS A CA 1
ATOM 707 C C . CYS A 1 89 ? -7.321 15.512 -0.853 1.00 51.25 89 CYS A C 1
ATOM 709 O O . CYS A 1 89 ? -7.372 14.875 -1.903 1.00 51.25 89 CYS A O 1
ATOM 711 N N . GLU A 1 90 ? -7.005 16.809 -0.836 1.00 46.34 90 GLU A N 1
ATOM 712 C CA . GLU A 1 90 ? -6.589 17.566 -2.009 1.00 46.34 90 GLU A CA 1
ATOM 713 C C . GLU A 1 90 ? -5.217 17.063 -2.498 1.00 46.34 90 GLU A C 1
ATOM 715 O O . GLU A 1 90 ? -4.250 16.899 -1.740 1.00 46.34 90 GLU A O 1
ATOM 720 N N . VAL A 1 91 ? -5.142 16.745 -3.789 1.00 53.59 91 VAL A N 1
ATOM 721 C CA . VAL A 1 91 ? -3.902 16.347 -4.457 1.00 53.59 91 VAL A CA 1
ATOM 722 C C . VAL A 1 91 ? -3.067 17.610 -4.644 1.00 53.59 91 VAL A C 1
ATOM 724 O O . VAL A 1 91 ? -3.497 18.536 -5.325 1.00 53.59 91 VAL A O 1
ATOM 727 N N . ILE A 1 92 ? -1.877 17.663 -4.045 1.00 50.53 92 ILE A N 1
ATOM 728 C CA . ILE A 1 92 ? -0.913 18.722 -4.356 1.00 50.53 92 ILE A CA 1
ATOM 729 C C . ILE A 1 92 ? -0.319 18.366 -5.716 1.00 50.53 92 ILE A C 1
ATOM 731 O O . ILE A 1 92 ? 0.526 17.475 -5.823 1.00 50.53 92 ILE A O 1
ATOM 735 N N . GLU A 1 93 ? -0.804 19.012 -6.772 1.00 48.44 93 GLU A N 1
ATOM 736 C CA . GLU A 1 93 ? -0.168 18.936 -8.081 1.00 48.44 93 GLU A CA 1
ATOM 737 C C . GLU A 1 93 ? 1.192 19.633 -7.985 1.00 48.44 93 GLU A C 1
ATOM 739 O O . GLU A 1 93 ? 1.272 20.836 -7.749 1.00 48.44 93 GLU A O 1
ATOM 744 N N . MET A 1 94 ? 2.285 18.878 -8.123 1.00 46.25 94 MET A N 1
ATOM 745 C CA . MET A 1 94 ? 3.587 19.503 -8.332 1.00 46.25 94 MET A CA 1
ATOM 746 C C . MET A 1 94 ? 3.576 20.137 -9.719 1.00 46.25 94 MET A C 1
ATOM 748 O O . MET A 1 94 ? 3.424 19.421 -10.715 1.00 46.25 94 MET A O 1
ATOM 752 N N . GLU A 1 95 ? 3.753 21.457 -9.786 1.00 50.12 95 GLU A N 1
ATOM 753 C CA . GLU A 1 95 ? 4.001 22.114 -11.064 1.00 50.12 95 GLU A CA 1
ATOM 754 C C . GLU A 1 95 ? 5.243 21.485 -11.716 1.00 50.12 95 GLU A C 1
ATOM 756 O O . GLU A 1 95 ? 6.238 21.219 -11.027 1.00 50.12 95 GLU A O 1
ATOM 761 N N . PRO A 1 96 ? 5.197 21.182 -13.026 1.00 46.38 96 PRO A N 1
ATOM 762 C CA . PRO A 1 96 ? 6.362 20.671 -13.725 1.00 46.38 96 PRO A CA 1
ATOM 763 C C . PRO A 1 96 ? 7.495 21.686 -13.569 1.00 46.38 96 PRO A C 1
ATOM 765 O O . PRO A 1 96 ? 7.301 22.878 -13.801 1.00 46.38 96 PRO A O 1
ATOM 768 N N . ALA A 1 97 ? 8.670 21.214 -13.148 1.00 46.56 97 ALA A N 1
ATOM 769 C CA . ALA A 1 97 ? 9.851 22.057 -13.057 1.00 46.56 97 ALA A CA 1
ATOM 770 C C . ALA A 1 97 ? 10.066 22.736 -14.417 1.00 46.56 97 ALA A C 1
ATOM 772 O O . ALA A 1 97 ? 10.253 22.059 -15.429 1.00 46.56 97 ALA A O 1
ATOM 773 N N . ASN A 1 98 ? 9.986 24.068 -14.438 1.00 51.09 98 ASN A N 1
ATOM 774 C CA . ASN A 1 98 ? 10.367 24.870 -15.592 1.00 51.09 98 ASN A CA 1
ATOM 775 C C . ASN A 1 98 ? 11.881 24.723 -15.781 1.00 51.09 98 ASN A C 1
ATOM 777 O O . ASN A 1 98 ? 12.661 25.546 -15.298 1.00 51.09 98 ASN A O 1
ATOM 781 N N . ASP A 1 99 ? 12.292 23.668 -16.484 1.00 50.25 99 ASP A N 1
ATOM 782 C CA . ASP A 1 99 ? 13.616 23.577 -17.087 1.00 50.25 99 ASP A CA 1
ATOM 783 C C . ASP A 1 99 ? 13.697 24.683 -18.145 1.00 50.25 99 ASP A C 1
ATOM 785 O O . ASP A 1 99 ? 13.272 24.543 -19.292 1.00 50.25 99 ASP A O 1
ATOM 789 N N . SER A 1 100 ? 14.168 25.842 -17.695 1.00 45.75 100 SER A N 1
ATOM 790 C CA . SER A 1 100 ? 14.443 26.996 -18.537 1.00 45.75 100 SER A CA 1
ATOM 791 C C . SER A 1 100 ? 15.749 26.721 -19.279 1.00 45.75 100 SER A C 1
ATOM 793 O O . SER A 1 100 ? 16.772 26.463 -18.645 1.00 45.75 100 SER A O 1
ATOM 795 N N . HIS A 1 101 ? 15.648 26.712 -20.609 1.00 41.09 101 HIS A N 1
ATOM 796 C CA . HIS A 1 101 ? 16.723 26.527 -21.587 1.00 41.09 101 HIS A CA 1
ATOM 797 C C . HIS A 1 101 ? 17.952 27.415 -21.375 1.00 41.09 101 HIS A C 1
ATOM 799 O O . HIS A 1 101 ? 17.778 28.588 -20.971 1.00 41.09 101 HIS A O 1
#

Mean predicted aligned error: 11.59 Å

Sequence (101 aa):
MKMNAPIEIEMKVYAVEEESGQQAVVTMSLPVGQYPTRSTLELIFKKAQDALPDGFRVMDKPEFFNAYLQKEYGITERFATPGSREFTCEVIEMEPANDSH

Secondary structure (DSSP, 8-state):
-----S---EEEEEEEETTT--EEEEEEEPPTTSPPPHHHHHHHHHHHHHTSPTTEEEPPHHHHHHHHHHHHH-TT-------SGGGSS----PPPP----